Protein AF-A0A1V3WXH8-F1 (afdb_monomer)

pLDDT: mean 71.37, std 25.78, range [23.42, 96.19]

Radius of gyration: 24.69 Å; Cα contacts (8 Å, |Δi|>4): 190; chains: 1; bounding box: 74×34×73 Å

Solvent-accessible surface area (backbone atoms only — not comparable to full-atom values): 10484 Å² total; per-residue (Å²): 140,83,83,90,85,78,95,80,86,91,82,80,81,88,70,81,71,83,68,87,78,84,38,66,70,48,76,50,68,78,66,92,54,90,64,65,76,58,60,71,80,42,86,72,75,57,87,87,52,72,67,79,37,56,59,32,27,43,36,41,40,38,41,31,33,38,70,61,59,68,60,54,48,53,56,49,50,55,51,40,46,74,62,32,28,47,68,54,75,61,21,64,30,60,48,62,40,59,88,59,97,55,58,45,55,79,78,61,47,43,85,72,34,67,65,41,51,53,32,47,52,45,19,52,53,35,41,54,50,44,37,54,48,33,71,75,56,56,77,82,72,57,64,68,61,52,48,52,57,49,52,58,52,46,54,55,52,50,53,53,48,52,52,51,53,51,50,45,62,74,76,56,68,133

Mean predicted aligned error: 13.91 Å

Sequence (174 aa):
MAGNPGKGEALQHHRARNADLDGRAVVGDAAGDRKARRHHQDGDVRTDRPVPALRVGGGIVVTGNEDGSHDCVANTFANLLHFGATVPPNTDVYWVGDAGPGASYIEAGGELSPYVRRNAELTALNLLFAAKLLRANPYTINIAEHNAKMMARNKVKEAAMKLAIKHMRENMPD

Foldseek 3Di:
DDDDDDPDDPDDDPPPPPDDQPKDKDKDWPPPDPCVVVCVVPVCPVLPDDQPLLQTATAIEIWEADDCQVVVVVVVVVVSVVSNHDYFPLRYAYYYHHPDDGDTCVRVVVVPDPRRVVSVVVNVVRRVVSNVVCVVPPDPDRPVVVVVVVVVVVVVVVVVVVVVVVCCVVPPDD

Structure (mmCIF, N/CA/C/O backbone):
data_AF-A0A1V3WXH8-F1
#
_entry.id   AF-A0A1V3WXH8-F1
#
loop_
_atom_site.group_PDB
_atom_site.id
_atom_site.type_symbol
_atom_site.label_atom_id
_atom_site.label_alt_id
_atom_site.label_comp_id
_atom_site.label_asym_id
_atom_site.label_entity_id
_atom_site.label_seq_id
_atom_site.pdbx_PDB_ins_code
_atom_site.Cartn_x
_atom_site.Cartn_y
_atom_site.Cartn_z
_atom_site.occupancy
_atom_site.B_iso_or_equiv
_atom_site.auth_seq_id
_atom_site.auth_comp_id
_atom_site.auth_asym_id
_atom_site.auth_atom_id
_atom_site.pdbx_PDB_model_num
ATOM 1 N N . MET A 1 1 ? 52.209 -13.060 17.527 1.00 43.28 1 MET A N 1
ATOM 2 C CA . MET A 1 1 ? 50.850 -13.507 17.890 1.00 43.28 1 MET A CA 1
ATOM 3 C C . MET A 1 1 ? 50.216 -12.416 18.731 1.00 43.28 1 MET A C 1
ATOM 5 O O . MET A 1 1 ? 50.630 -12.240 19.866 1.00 43.28 1 MET A O 1
ATOM 9 N N . ALA A 1 2 ? 49.306 -11.634 18.157 1.00 36.94 2 ALA A N 1
ATOM 10 C CA . ALA A 1 2 ? 48.567 -10.604 18.879 1.00 36.94 2 ALA A CA 1
ATOM 11 C C . ALA A 1 2 ? 47.080 -10.930 18.735 1.00 36.94 2 ALA A C 1
ATOM 13 O O . ALA A 1 2 ? 46.561 -11.000 17.622 1.00 36.94 2 ALA A O 1
ATOM 14 N N . GLY A 1 3 ? 46.465 -11.263 19.868 1.00 32.53 3 GLY A N 1
ATOM 15 C CA . GLY A 1 3 ? 45.067 -11.645 19.979 1.00 32.53 3 GLY A CA 1
ATOM 16 C C . GLY A 1 3 ? 44.131 -10.457 19.787 1.00 32.53 3 GLY A C 1
ATOM 17 O O . GLY A 1 3 ? 44.481 -9.313 20.053 1.00 32.53 3 GLY A O 1
ATOM 18 N N . ASN A 1 4 ? 42.936 -10.785 19.316 1.00 39.56 4 ASN A N 1
ATOM 19 C CA . ASN A 1 4 ? 41.788 -9.912 19.139 1.00 39.56 4 ASN A CA 1
ATOM 20 C C . ASN A 1 4 ? 41.156 -9.528 20.492 1.00 39.56 4 ASN A C 1
ATOM 22 O O . ASN A 1 4 ? 40.770 -10.434 21.236 1.00 39.56 4 ASN A O 1
ATOM 26 N N . PRO A 1 5 ? 40.935 -8.232 20.766 1.00 36.44 5 PRO A N 1
ATOM 27 C CA . PRO A 1 5 ? 39.872 -7.790 21.650 1.00 36.44 5 PRO A CA 1
ATOM 28 C C . PRO A 1 5 ? 38.865 -6.917 20.881 1.00 36.44 5 PRO A C 1
ATOM 30 O O . PRO A 1 5 ? 39.246 -5.966 20.204 1.00 36.44 5 PRO A O 1
ATOM 33 N N . GLY A 1 6 ? 37.569 -7.200 21.037 1.00 30.12 6 GLY A N 1
ATOM 34 C CA . GLY A 1 6 ? 36.526 -6.225 20.690 1.00 30.12 6 GLY A CA 1
ATOM 35 C C . GLY A 1 6 ? 35.391 -6.711 19.797 1.00 30.12 6 GLY A C 1
ATOM 36 O O . GLY A 1 6 ? 34.966 -5.998 18.895 1.00 30.12 6 GLY A O 1
ATOM 37 N N . LYS A 1 7 ? 34.823 -7.894 20.066 1.00 40.31 7 LYS A N 1
ATOM 38 C CA . LYS A 1 7 ? 33.394 -8.101 19.786 1.00 40.31 7 LYS A CA 1
ATOM 39 C C . LYS A 1 7 ? 32.602 -7.270 20.797 1.00 40.31 7 LYS A C 1
ATOM 4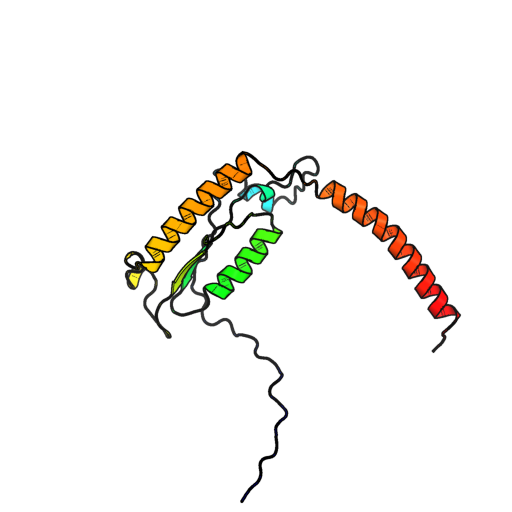1 O O . LYS A 1 7 ? 32.427 -7.712 21.928 1.00 40.31 7 LYS A O 1
ATOM 46 N N . GLY A 1 8 ? 32.146 -6.089 20.397 1.00 34.91 8 GLY A N 1
ATOM 47 C CA . GLY A 1 8 ? 31.256 -5.279 21.224 1.00 34.91 8 GLY A CA 1
ATOM 48 C C . GLY A 1 8 ? 31.213 -3.819 20.811 1.00 34.91 8 GLY A C 1
ATOM 49 O O . GLY A 1 8 ? 31.716 -3.010 21.564 1.00 34.91 8 GLY A O 1
ATOM 50 N N . GLU A 1 9 ? 30.662 -3.516 19.628 1.00 31.56 9 GLU A N 1
ATOM 51 C CA . GLU A 1 9 ? 30.079 -2.203 19.256 1.00 31.56 9 GLU A CA 1
ATOM 52 C C . GLU A 1 9 ? 29.583 -2.223 17.789 1.00 31.56 9 GLU A C 1
ATOM 54 O O . GLU A 1 9 ? 30.018 -1.464 16.933 1.00 31.56 9 GLU A O 1
ATOM 59 N N . ALA A 1 10 ? 28.667 -3.141 17.453 1.00 31.92 10 ALA A N 1
ATOM 60 C CA . ALA A 1 10 ? 28.029 -3.196 16.123 1.00 31.92 10 ALA A CA 1
ATOM 61 C C . ALA A 1 10 ? 26.500 -3.056 16.204 1.00 31.92 10 ALA A C 1
ATOM 63 O O . ALA A 1 10 ? 25.758 -3.639 15.419 1.00 31.92 10 ALA A O 1
ATOM 64 N N . LEU A 1 11 ? 26.019 -2.309 17.195 1.00 34.62 11 LEU A N 1
ATOM 65 C CA . LEU A 1 11 ? 24.600 -2.072 17.439 1.00 34.62 11 LEU A CA 1
ATOM 66 C C . LEU A 1 11 ? 24.435 -0.647 17.955 1.00 34.62 11 LEU A C 1
ATOM 68 O O . LEU A 1 11 ? 24.167 -0.452 19.132 1.00 34.62 11 LEU A O 1
ATOM 72 N N . GLN A 1 12 ? 24.637 0.346 17.087 1.00 28.33 12 GLN A N 1
ATOM 73 C CA . GLN A 1 12 ? 24.071 1.681 17.271 1.00 28.33 12 GLN A CA 1
ATOM 74 C C . GLN A 1 12 ? 24.144 2.498 15.968 1.00 28.33 12 GLN A C 1
ATOM 76 O O . GLN A 1 12 ? 25.207 2.802 15.444 1.00 28.33 12 GLN A O 1
ATOM 81 N N . HIS A 1 13 ? 22.955 2.856 15.475 1.00 28.66 13 HIS A N 1
ATOM 82 C CA . HIS A 1 13 ? 22.683 3.979 14.574 1.00 28.66 13 HIS A CA 1
ATOM 83 C C . HIS A 1 13 ? 23.172 3.917 13.113 1.00 28.66 13 HIS A C 1
ATOM 85 O O . HIS A 1 13 ? 23.772 4.865 12.616 1.00 28.66 13 HIS A O 1
ATOM 91 N N . HIS A 1 14 ? 22.717 2.920 12.345 1.00 24.19 14 HIS A N 1
ATOM 92 C CA . HIS A 1 14 ? 22.440 3.160 10.921 1.00 24.19 14 HIS A CA 1
ATOM 93 C C . HIS A 1 14 ? 21.112 3.926 10.792 1.00 24.19 14 HIS A C 1
ATOM 95 O O . HIS A 1 14 ? 20.058 3.358 10.521 1.00 24.19 14 HIS A O 1
ATOM 101 N N . ARG A 1 15 ? 21.145 5.248 11.016 1.00 25.59 15 ARG A N 1
ATOM 102 C CA . ARG A 1 15 ? 20.176 6.130 10.355 1.00 25.59 15 ARG A CA 1
ATOM 103 C C . ARG A 1 15 ? 20.534 6.081 8.876 1.00 25.59 15 ARG A C 1
ATOM 105 O O . ARG A 1 15 ? 21.585 6.598 8.498 1.00 25.59 15 ARG A O 1
ATOM 112 N N . ALA A 1 16 ? 19.705 5.415 8.076 1.00 27.19 16 ALA A N 1
ATOM 113 C CA . ALA A 1 16 ? 19.731 5.561 6.631 1.00 27.19 16 ALA A CA 1
ATOM 114 C C . ALA A 1 16 ? 19.667 7.065 6.333 1.00 27.19 16 ALA A C 1
ATOM 116 O O . ALA A 1 16 ? 18.673 7.735 6.612 1.00 27.19 16 ALA A O 1
ATOM 117 N N . ARG A 1 17 ? 20.795 7.628 5.902 1.00 23.62 17 ARG A N 1
ATOM 118 C CA . ARG A 1 17 ? 20.809 8.942 5.277 1.00 23.62 17 ARG A CA 1
ATOM 119 C C . ARG A 1 17 ? 20.172 8.701 3.921 1.00 23.62 17 ARG A C 1
ATOM 121 O O . ARG A 1 17 ? 20.773 7.993 3.123 1.00 23.62 17 ARG A O 1
ATOM 128 N N . ASN A 1 18 ? 18.952 9.204 3.740 1.00 27.94 18 ASN A N 1
ATOM 129 C CA . ASN A 1 18 ? 18.264 9.269 2.455 1.00 27.94 18 ASN A CA 1
ATOM 130 C C . ASN A 1 18 ? 19.247 9.843 1.426 1.00 27.94 18 ASN A C 1
ATOM 132 O O . ASN A 1 18 ? 19.523 11.042 1.455 1.00 27.94 18 ASN A O 1
ATOM 136 N N . ALA A 1 19 ? 19.846 8.974 0.616 1.00 23.42 19 ALA A N 1
ATOM 137 C CA . ALA A 1 19 ? 20.643 9.373 -0.528 1.00 23.42 19 ALA A CA 1
ATOM 138 C C . ALA A 1 19 ? 19.665 9.829 -1.620 1.00 23.42 19 ALA A C 1
ATOM 140 O O . ALA A 1 19 ? 18.621 9.208 -1.797 1.00 23.42 19 ALA A O 1
ATOM 141 N N . ASP A 1 20 ? 19.971 10.974 -2.227 1.00 29.86 20 ASP A N 1
ATOM 142 C CA . ASP A 1 20 ? 19.251 11.701 -3.281 1.00 29.86 20 ASP A CA 1
ATOM 143 C C . ASP A 1 20 ? 18.012 11.011 -3.887 1.00 29.86 20 ASP A C 1
ATOM 145 O O . ASP A 1 20 ? 18.048 10.347 -4.923 1.00 29.86 20 ASP A O 1
ATOM 149 N N . LEU A 1 21 ? 16.864 11.240 -3.240 1.00 34.16 21 LEU A N 1
ATOM 150 C CA . LEU A 1 21 ? 15.539 10.870 -3.734 1.00 34.16 21 LEU A CA 1
ATOM 151 C C . LEU A 1 21 ? 15.040 11.927 -4.735 1.00 34.16 21 LEU A C 1
ATOM 153 O O . LEU A 1 21 ? 14.073 12.637 -4.462 1.00 34.16 21 LEU A O 1
ATOM 157 N N . ASP A 1 22 ? 15.653 12.019 -5.914 1.00 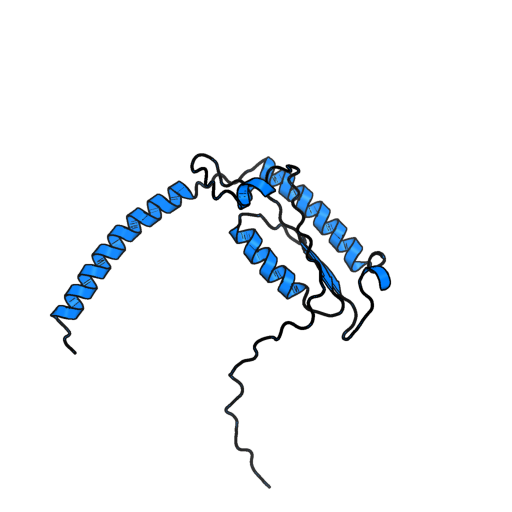29.03 22 ASP A N 1
ATOM 158 C CA . ASP A 1 22 ? 15.130 12.846 -7.022 1.00 29.03 22 ASP A CA 1
ATOM 159 C C . ASP A 1 22 ? 13.908 12.206 -7.720 1.00 29.03 22 ASP A C 1
ATOM 161 O O . ASP A 1 22 ? 13.387 12.690 -8.731 1.00 29.03 22 ASP A O 1
ATOM 165 N N . GLY A 1 23 ? 13.396 11.109 -7.157 1.00 31.75 23 GLY A N 1
ATOM 166 C CA . GLY A 1 23 ? 12.286 10.361 -7.712 1.00 31.75 23 GLY A CA 1
ATOM 167 C C . GLY A 1 23 ? 10.919 10.989 -7.472 1.00 31.75 23 GLY A C 1
ATOM 168 O O . GLY A 1 23 ? 10.435 11.100 -6.346 1.00 31.75 23 GLY A O 1
ATOM 169 N N . ARG A 1 24 ? 10.219 11.333 -8.559 1.00 32.50 24 ARG A N 1
ATOM 170 C CA . ARG A 1 24 ? 8.789 11.661 -8.502 1.00 32.50 24 ARG A CA 1
ATOM 171 C C . ARG A 1 24 ? 7.977 10.377 -8.348 1.00 32.50 24 ARG A C 1
ATOM 173 O O . ARG A 1 24 ? 7.781 9.650 -9.317 1.00 32.50 24 ARG A O 1
ATOM 180 N N . ALA A 1 25 ? 7.444 10.136 -7.153 1.00 35.84 25 ALA A N 1
ATOM 181 C CA . ALA A 1 25 ? 6.368 9.169 -6.965 1.00 35.84 25 ALA A CA 1
ATOM 182 C C . ALA A 1 25 ? 5.048 9.771 -7.478 1.00 35.84 25 ALA A C 1
ATOM 184 O O . ALA A 1 25 ? 4.570 10.783 -6.956 1.00 35.84 25 ALA A O 1
ATOM 185 N N . VAL A 1 26 ? 4.448 9.166 -8.504 1.00 42.91 26 VAL A N 1
ATOM 186 C CA . VAL A 1 26 ? 3.107 9.547 -8.973 1.00 42.91 26 VAL A CA 1
ATOM 187 C C . VAL A 1 26 ? 2.106 8.527 -8.447 1.00 42.91 26 VAL A C 1
ATOM 189 O O . VAL A 1 26 ? 2.166 7.346 -8.785 1.00 42.91 26 VAL A O 1
ATOM 192 N N . VAL A 1 27 ? 1.179 8.999 -7.611 1.00 46.25 27 VAL A N 1
ATOM 193 C CA . VAL A 1 27 ? 0.043 8.211 -7.120 1.00 46.25 27 VAL A CA 1
ATOM 194 C C . VAL A 1 27 ? -1.089 8.323 -8.137 1.00 46.25 27 VAL A C 1
ATOM 196 O O . VAL A 1 27 ? -1.606 9.417 -8.381 1.00 46.25 27 VAL A O 1
ATOM 199 N N . GLY A 1 28 ? -1.462 7.200 -8.746 1.00 41.88 28 GLY A N 1
ATOM 200 C CA . GLY A 1 28 ? -2.633 7.110 -9.614 1.00 41.88 28 GLY A CA 1
ATOM 201 C C . GLY A 1 28 ? -3.872 6.726 -8.809 1.00 41.88 28 GLY A C 1
ATOM 202 O O . GLY A 1 28 ? -3.883 5.672 -8.182 1.00 41.88 28 GLY A O 1
ATOM 203 N N . ASP A 1 29 ? -4.914 7.560 -8.843 1.00 37.22 29 ASP A N 1
ATOM 204 C CA . ASP A 1 29 ? -6.264 7.199 -8.392 1.00 37.22 29 ASP A CA 1
ATOM 205 C C . ASP A 1 29 ? -7.100 6.825 -9.626 1.00 37.22 29 ASP A C 1
ATOM 207 O O . ASP A 1 29 ? -7.275 7.633 -10.542 1.00 37.22 29 ASP A O 1
ATOM 211 N N . ALA A 1 30 ? -7.586 5.584 -9.679 1.00 35.97 30 ALA A N 1
ATOM 212 C CA . ALA A 1 30 ? -8.437 5.098 -10.766 1.00 35.97 30 ALA A CA 1
ATOM 213 C C . ALA A 1 30 ? -9.903 5.571 -10.649 1.00 35.97 30 ALA A C 1
ATOM 215 O O . ALA A 1 30 ? -10.704 5.335 -11.560 1.00 35.97 30 ALA A O 1
ATOM 216 N N . ALA A 1 31 ? -10.284 6.250 -9.565 1.00 33.69 31 ALA A N 1
ATOM 217 C CA . ALA A 1 31 ? -11.579 6.896 -9.436 1.00 33.69 31 ALA A CA 1
ATOM 218 C C . ALA A 1 31 ? -11.508 8.305 -10.040 1.00 33.69 31 ALA A C 1
ATOM 220 O O . ALA A 1 31 ? -11.101 9.274 -9.405 1.00 33.69 31 ALA A O 1
ATOM 221 N N . GLY A 1 32 ? -11.930 8.431 -11.298 1.00 29.33 32 GLY A N 1
ATOM 222 C CA . GLY A 1 32 ? -12.145 9.728 -11.928 1.00 29.33 32 GLY A CA 1
ATOM 223 C C . GLY A 1 32 ? -13.218 10.539 -11.198 1.00 29.33 32 GLY A C 1
ATOM 224 O O . GLY A 1 32 ? -14.379 10.512 -11.588 1.00 29.33 32 GLY A O 1
ATOM 225 N N . ASP A 1 33 ? -12.841 11.290 -10.166 1.00 30.38 33 ASP A N 1
ATOM 226 C CA . ASP A 1 33 ? -13.607 12.431 -9.677 1.00 30.38 33 ASP A CA 1
ATOM 227 C C . ASP A 1 33 ? -12.660 13.487 -9.084 1.00 30.38 33 ASP A C 1
ATOM 229 O O . ASP A 1 33 ? -12.038 13.307 -8.035 1.00 30.38 33 ASP A O 1
ATOM 233 N N . ARG A 1 34 ? -12.574 14.648 -9.749 1.00 31.05 34 ARG A N 1
ATOM 234 C CA . ARG A 1 34 ? -11.792 15.821 -9.304 1.00 31.05 34 ARG A CA 1
ATOM 235 C C . ARG A 1 34 ? -12.223 16.342 -7.920 1.00 31.05 34 ARG A C 1
ATOM 237 O O . ARG A 1 34 ? -11.561 17.225 -7.377 1.00 31.05 34 ARG A O 1
ATOM 244 N N . LYS A 1 35 ? -13.296 15.802 -7.328 1.00 28.97 35 LYS A N 1
ATOM 245 C CA . LYS A 1 35 ? -13.757 16.101 -5.965 1.00 28.97 35 LYS A CA 1
ATOM 246 C C . LYS A 1 35 ? -12.903 15.514 -4.838 1.00 28.97 35 LYS A C 1
ATOM 248 O O . LYS A 1 35 ? -12.911 16.099 -3.757 1.00 28.97 35 LYS A O 1
ATOM 253 N N . ALA A 1 36 ? -12.132 14.443 -5.053 1.00 34.31 36 ALA A N 1
ATOM 254 C CA . ALA A 1 36 ? -11.360 13.812 -3.970 1.00 34.31 36 ALA A CA 1
ATOM 255 C C . ALA A 1 36 ? -10.307 14.754 -3.344 1.00 34.31 36 ALA A C 1
ATOM 257 O O . ALA A 1 36 ? -10.092 14.728 -2.135 1.00 34.31 36 ALA A O 1
ATOM 258 N N . ARG A 1 37 ? -9.729 15.678 -4.133 1.00 30.75 37 ARG A N 1
ATOM 259 C CA . ARG A 1 37 ? -8.752 16.672 -3.645 1.00 30.75 37 ARG A CA 1
ATOM 260 C C . ARG A 1 37 ? -9.323 17.719 -2.680 1.00 30.75 37 ARG A C 1
ATOM 262 O O . ARG A 1 37 ? -8.543 18.322 -1.952 1.00 30.75 37 ARG A O 1
ATOM 269 N N . ARG A 1 38 ? -10.642 17.952 -2.650 1.00 27.95 38 ARG A N 1
ATOM 270 C CA . ARG A 1 38 ? -11.257 18.935 -1.732 1.00 27.95 38 ARG A CA 1
ATOM 271 C C . ARG A 1 38 ? -11.588 18.364 -0.353 1.00 27.95 38 ARG A C 1
ATOM 273 O O . ARG A 1 38 ? -11.619 19.119 0.603 1.00 27.95 38 ARG A O 1
ATOM 280 N N . HIS A 1 39 ? -11.749 17.050 -0.220 1.00 33.28 39 HIS A N 1
ATOM 281 C CA . HIS A 1 39 ? -12.102 16.424 1.061 1.00 33.28 39 HIS A CA 1
ATOM 282 C C . HIS A 1 39 ? -10.914 16.209 2.012 1.00 33.28 39 HIS A C 1
ATOM 284 O O . HIS A 1 39 ? -11.105 15.698 3.107 1.00 33.28 39 HIS A O 1
ATOM 290 N N . HIS A 1 40 ? -9.689 16.547 1.596 1.00 38.53 40 HIS A N 1
ATOM 291 C CA . HIS A 1 40 ? -8.497 16.376 2.431 1.00 38.53 40 HIS A CA 1
ATOM 292 C C . HIS A 1 40 ? -8.144 17.632 3.243 1.00 38.53 40 HIS A C 1
ATOM 294 O O . HIS A 1 40 ? -7.606 17.513 4.338 1.00 38.53 40 HIS A O 1
ATOM 300 N N . GLN A 1 41 ? -8.440 18.831 2.720 1.00 28.33 41 GLN A N 1
ATOM 301 C CA . GLN A 1 41 ? -8.207 20.092 3.444 1.00 28.33 41 GLN A CA 1
ATOM 302 C C . GLN A 1 41 ? -9.343 20.429 4.409 1.00 28.33 41 GLN A C 1
ATOM 304 O O . GLN A 1 41 ? -9.105 21.001 5.469 1.00 28.33 41 GLN A O 1
ATOM 309 N N . ASP A 1 42 ? -10.557 20.007 4.074 1.00 27.83 42 ASP A N 1
ATOM 310 C CA . ASP A 1 42 ? -11.686 20.076 4.979 1.00 27.83 42 ASP A CA 1
ATOM 311 C C . ASP A 1 42 ? -11.698 18.756 5.744 1.00 27.83 42 ASP A C 1
ATOM 313 O O . ASP A 1 42 ? -11.968 17.717 5.149 1.00 27.83 42 ASP A O 1
ATOM 317 N N . GLY A 1 43 ? -11.394 18.767 7.044 1.00 31.41 43 GLY A N 1
ATOM 318 C CA . GLY A 1 43 ? -11.540 17.621 7.954 1.00 31.41 43 GLY A CA 1
ATOM 319 C C . GLY A 1 43 ? -12.996 17.160 8.127 1.00 31.41 43 GLY A C 1
ATOM 320 O O . GLY A 1 43 ? -13.425 16.843 9.235 1.00 31.41 43 GLY A O 1
ATOM 321 N N . ASP A 1 44 ? -13.767 17.153 7.042 1.00 31.92 44 ASP A N 1
ATOM 322 C CA . ASP A 1 44 ? -15.152 16.743 6.927 1.00 31.92 44 ASP A CA 1
ATOM 323 C C . ASP A 1 44 ? -15.208 15.214 6.982 1.00 31.92 44 ASP A C 1
ATOM 325 O O . ASP A 1 44 ? -15.439 14.505 5.999 1.00 31.92 44 ASP A O 1
ATOM 329 N N . VAL A 1 45 ? -14.970 14.692 8.186 1.00 39.44 45 VAL A N 1
ATOM 330 C CA . VAL A 1 45 ? -15.409 13.366 8.606 1.00 39.44 45 VAL A CA 1
ATOM 331 C C . VAL A 1 45 ? -16.932 13.423 8.663 1.00 39.44 45 VAL A C 1
ATOM 333 O O . VAL A 1 45 ? -17.530 13.495 9.735 1.00 39.44 45 VAL A O 1
ATOM 336 N N . ARG A 1 46 ? -17.589 13.435 7.501 1.00 33.66 46 ARG A N 1
ATOM 337 C CA . ARG A 1 46 ? -19.031 13.215 7.437 1.00 33.66 46 ARG A CA 1
ATOM 338 C C . ARG A 1 46 ? -19.299 11.803 7.931 1.00 33.66 46 ARG A C 1
ATOM 340 O O . ARG A 1 46 ? -19.073 10.823 7.229 1.00 33.66 46 ARG A O 1
ATOM 347 N N . THR A 1 47 ? -19.734 11.711 9.181 1.00 37.47 47 THR A N 1
ATOM 348 C CA . THR A 1 47 ? -20.015 10.471 9.914 1.00 37.47 47 THR A CA 1
ATOM 349 C C . THR A 1 47 ? -21.226 9.705 9.372 1.00 37.47 47 THR A C 1
ATOM 351 O O . THR A 1 47 ? -21.515 8.609 9.849 1.00 37.47 47 THR A O 1
ATOM 354 N N . ASP A 1 48 ? -21.925 10.259 8.377 1.00 36.97 48 ASP A N 1
ATOM 355 C CA . ASP A 1 48 ? -23.117 9.699 7.738 1.00 36.97 48 ASP A CA 1
ATOM 356 C C . ASP A 1 48 ? -22.821 8.917 6.444 1.00 36.97 48 ASP A C 1
ATOM 358 O O . ASP A 1 48 ? -23.711 8.252 5.910 1.00 36.97 48 ASP A O 1
ATOM 362 N N . ARG A 1 49 ? -21.583 8.959 5.931 1.00 36.50 49 ARG A N 1
ATOM 363 C CA . ARG A 1 49 ? -21.164 8.212 4.737 1.00 36.50 49 ARG A CA 1
ATOM 364 C C . ARG A 1 49 ? -19.922 7.368 5.025 1.00 36.50 49 ARG A C 1
ATOM 366 O O . ARG A 1 49 ? -19.057 7.796 5.786 1.00 36.50 49 ARG A O 1
ATOM 373 N N . PRO A 1 50 ? -19.791 6.176 4.404 1.00 41.00 50 PRO A N 1
ATOM 374 C CA . PRO A 1 50 ? -18.536 5.438 4.440 1.00 41.00 50 PRO A CA 1
ATOM 375 C C . PRO A 1 50 ? -17.424 6.359 3.938 1.00 41.00 50 PRO A C 1
ATOM 377 O O . PRO A 1 50 ? -17.609 7.035 2.922 1.00 41.00 50 PRO A O 1
ATOM 380 N N . VAL A 1 51 ? -16.305 6.395 4.663 1.00 45.66 51 VAL A N 1
ATOM 381 C CA . VAL A 1 51 ? -15.146 7.235 4.340 1.00 45.66 51 VAL A CA 1
ATOM 382 C C . VAL A 1 51 ? -14.840 7.085 2.840 1.00 45.66 51 VAL A C 1
ATOM 384 O O . VAL A 1 51 ? -14.692 5.946 2.384 1.00 45.66 51 VAL A O 1
ATOM 387 N N . PRO A 1 52 ? -14.769 8.181 2.051 1.00 43.75 52 PRO A N 1
ATOM 388 C CA . PRO A 1 52 ? -14.619 8.113 0.591 1.00 43.75 52 PRO A CA 1
ATOM 389 C C . PRO A 1 52 ? -13.444 7.245 0.132 1.00 43.75 52 PRO A C 1
ATOM 391 O O . PRO A 1 52 ? -13.462 6.688 -0.963 1.00 43.75 52 PRO A O 1
ATOM 394 N N . ALA A 1 53 ? -12.443 7.113 0.995 1.00 47.34 53 ALA A N 1
ATOM 395 C CA . ALA A 1 53 ? -11.199 6.437 0.719 1.00 47.34 53 ALA A CA 1
ATOM 396 C C . ALA A 1 53 ? -11.281 4.901 0.667 1.00 47.34 53 ALA A C 1
ATOM 398 O O . ALA A 1 53 ? -10.425 4.309 0.024 1.00 47.34 53 ALA A O 1
ATOM 399 N N . LEU A 1 54 ? -12.341 4.254 1.179 1.00 49.50 54 LEU A N 1
ATOM 400 C CA . LEU A 1 54 ? -12.548 2.797 1.030 1.00 49.50 54 LEU A CA 1
ATOM 401 C C . LEU A 1 54 ? -12.939 2.359 -0.401 1.00 49.50 54 LEU A C 1
ATOM 403 O O . LEU A 1 54 ? -13.467 1.269 -0.610 1.00 49.50 54 LEU A O 1
ATOM 407 N N . ARG A 1 55 ? -12.751 3.217 -1.407 1.00 53.25 55 ARG A N 1
ATOM 408 C CA . ARG A 1 55 ? -13.161 2.968 -2.801 1.00 53.25 55 ARG A CA 1
ATOM 409 C C . ARG A 1 55 ? -12.023 3.074 -3.811 1.00 53.25 55 ARG A C 1
ATOM 411 O O . ARG A 1 55 ? -12.264 2.860 -4.996 1.00 53.25 55 ARG A O 1
ATOM 418 N N . VAL A 1 56 ? -10.817 3.421 -3.371 1.00 60.25 56 VAL A N 1
ATOM 419 C CA . VAL A 1 56 ? -9.705 3.744 -4.270 1.00 60.25 56 VAL A CA 1
ATOM 420 C C . VAL A 1 56 ? -8.792 2.532 -4.441 1.00 60.25 56 VAL A C 1
ATOM 422 O O . VAL A 1 56 ? -8.318 1.963 -3.460 1.00 60.25 56 VAL A O 1
ATOM 425 N N . GLY A 1 57 ? -8.538 2.150 -5.695 1.00 62.91 57 GLY A N 1
ATOM 426 C CA . GLY A 1 57 ? -7.444 1.245 -6.040 1.00 62.91 57 GLY A CA 1
ATOM 427 C C . GLY A 1 57 ? -6.122 2.010 -6.004 1.00 62.91 57 GLY A C 1
ATOM 428 O O . GLY A 1 57 ? -5.978 2.989 -6.732 1.00 62.91 57 GLY A O 1
ATOM 429 N N . GLY A 1 58 ? -5.187 1.592 -5.151 1.00 79.19 58 GLY A N 1
ATOM 430 C CA . GLY A 1 58 ? -3.880 2.230 -4.993 1.00 79.19 58 GLY A CA 1
ATOM 431 C C . GLY A 1 58 ? -2.818 1.614 -5.903 1.00 79.19 58 GLY A C 1
ATOM 432 O O . GLY A 1 58 ? -2.621 0.397 -5.901 1.00 79.19 58 GLY A O 1
ATOM 433 N N . GLY A 1 59 ? -2.117 2.459 -6.657 1.00 85.75 59 GLY A N 1
ATOM 434 C CA . GLY A 1 59 ? -0.931 2.087 -7.425 1.00 85.75 59 GLY A CA 1
ATOM 435 C C . GLY A 1 59 ? 0.118 3.191 -7.391 1.00 85.75 59 GLY A C 1
ATOM 436 O O . GLY A 1 59 ? -0.202 4.359 -7.146 1.00 85.75 59 GLY A O 1
ATOM 437 N N . ILE A 1 60 ? 1.373 2.812 -7.612 1.00 88.69 60 ILE A N 1
ATOM 438 C CA . ILE A 1 60 ? 2.518 3.715 -7.538 1.00 88.69 60 ILE A CA 1
ATOM 439 C C . ILE A 1 60 ? 3.433 3.531 -8.743 1.00 88.69 60 ILE A C 1
ATOM 441 O O . ILE A 1 60 ? 3.752 2.415 -9.150 1.00 88.69 60 ILE A O 1
ATOM 445 N N . VAL A 1 61 ? 3.867 4.663 -9.288 1.00 89.31 61 VAL A N 1
ATOM 446 C CA . VAL A 1 61 ? 4.952 4.732 -10.263 1.00 89.31 61 VAL A CA 1
ATOM 447 C C . VAL A 1 61 ? 6.125 5.433 -9.598 1.00 89.31 61 VAL A C 1
ATOM 449 O O . VAL A 1 61 ? 5.957 6.545 -9.092 1.00 89.31 61 VAL A O 1
ATOM 452 N N . VAL A 1 62 ? 7.295 4.798 -9.606 1.00 88.62 62 VAL A N 1
ATOM 453 C CA . VAL A 1 62 ? 8.535 5.363 -9.060 1.00 88.62 62 VAL A CA 1
ATOM 454 C C . VAL A 1 62 ? 9.604 5.417 -10.143 1.00 88.62 62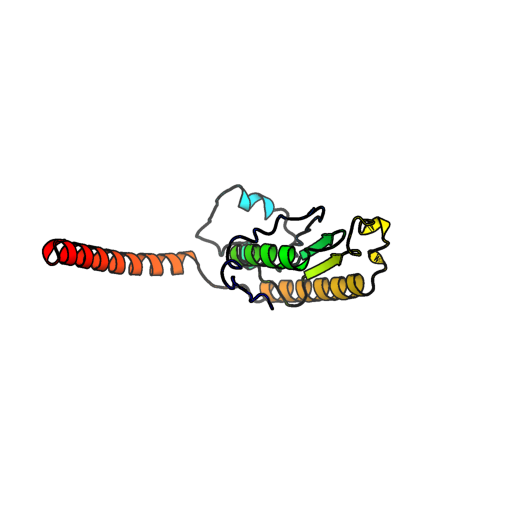 VAL A C 1
ATOM 456 O O . VAL A 1 62 ? 9.857 4.443 -10.839 1.00 88.62 62 VAL A O 1
ATOM 459 N N . THR A 1 63 ? 10.281 6.546 -10.278 1.00 87.56 63 THR A N 1
ATOM 460 C CA . THR A 1 63 ? 11.489 6.653 -11.105 1.00 87.56 63 THR A CA 1
ATOM 461 C C . THR A 1 63 ? 12.607 7.178 -10.230 1.00 87.56 63 THR A C 1
ATOM 463 O O . THR A 1 63 ? 12.356 8.120 -9.491 1.00 87.56 63 THR A O 1
ATOM 466 N N . GLY A 1 64 ? 13.811 6.634 -10.318 1.00 82.69 64 GLY A N 1
ATOM 467 C CA . GLY A 1 64 ? 14.989 7.157 -9.622 1.00 82.69 64 GLY A CA 1
ATOM 468 C C . GLY A 1 64 ? 16.259 6.805 -10.383 1.00 82.69 64 GLY A C 1
ATOM 469 O O . GLY A 1 64 ? 16.218 5.950 -11.262 1.00 82.69 64 GLY A O 1
ATOM 470 N N . ASN A 1 65 ? 17.374 7.462 -10.080 1.00 84.44 65 ASN A N 1
ATOM 471 C CA . ASN A 1 65 ? 18.596 7.263 -10.862 1.00 84.44 65 ASN A CA 1
ATOM 472 C C . ASN A 1 65 ? 19.405 6.034 -10.421 1.00 84.44 65 ASN A C 1
ATOM 474 O O . ASN A 1 65 ? 20.187 5.553 -11.225 1.00 84.44 65 ASN A O 1
ATOM 478 N N . GLU A 1 66 ? 19.183 5.488 -9.218 1.00 82.12 66 GLU A N 1
ATOM 479 C CA . GLU A 1 66 ? 20.046 4.432 -8.657 1.00 82.12 66 GLU A CA 1
ATOM 480 C C . GLU A 1 66 ? 19.298 3.446 -7.734 1.00 82.12 66 GLU A C 1
ATOM 482 O O . GLU A 1 66 ? 19.145 2.275 -8.078 1.00 82.12 66 GLU A O 1
ATOM 487 N N . ASP A 1 67 ? 18.805 3.884 -6.569 1.00 83.69 67 ASP A N 1
ATOM 488 C CA . ASP A 1 67 ? 18.183 2.990 -5.577 1.00 83.69 67 ASP A CA 1
ATOM 489 C C . ASP A 1 67 ? 16.916 3.584 -4.927 1.00 83.69 67 ASP A C 1
ATOM 491 O O . ASP A 1 67 ? 16.423 4.644 -5.317 1.00 83.69 67 ASP A O 1
ATOM 495 N N . GLY A 1 68 ? 16.317 2.841 -3.986 1.00 86.88 68 GLY A N 1
ATOM 496 C CA . GLY A 1 68 ? 15.285 3.374 -3.089 1.00 86.88 68 GLY A CA 1
ATOM 497 C C . GLY A 1 68 ? 13.839 3.125 -3.521 1.00 86.88 68 GLY A C 1
ATOM 498 O O . GLY A 1 68 ? 12.913 3.424 -2.763 1.00 86.88 68 GLY A O 1
ATOM 499 N N . SER A 1 69 ? 13.610 2.518 -4.693 1.00 87.06 69 SER A N 1
ATOM 500 C CA . SER A 1 69 ? 12.255 2.291 -5.216 1.00 87.06 69 SER A CA 1
ATOM 501 C C . SER A 1 69 ? 11.375 1.488 -4.254 1.00 87.06 69 SER A C 1
ATOM 503 O O . SER A 1 69 ? 10.265 1.914 -3.946 1.00 87.06 69 SER A O 1
ATOM 505 N N . HIS A 1 70 ? 11.871 0.375 -3.712 1.00 87.88 70 HIS A N 1
ATOM 506 C CA . HIS A 1 70 ? 11.102 -0.458 -2.785 1.00 87.88 70 HIS A CA 1
ATOM 507 C C . HIS A 1 70 ? 10.803 0.230 -1.450 1.00 87.88 70 HIS A C 1
ATOM 509 O O . HIS A 1 70 ? 9.723 0.017 -0.904 1.00 87.88 70 HIS A O 1
ATOM 515 N N . ASP A 1 71 ? 11.708 1.065 -0.934 1.00 88.31 71 ASP A N 1
ATOM 516 C CA . ASP A 1 71 ? 11.463 1.809 0.307 1.00 88.31 71 ASP A CA 1
ATOM 517 C C . ASP A 1 71 ? 10.382 2.880 0.095 1.00 88.31 71 ASP A C 1
ATOM 519 O O . ASP A 1 71 ? 9.409 2.971 0.850 1.00 88.31 71 ASP A O 1
ATOM 523 N N . CYS A 1 72 ? 10.466 3.602 -1.028 1.00 86.12 72 CYS A N 1
ATOM 524 C CA . CYS A 1 72 ? 9.427 4.531 -1.464 1.00 86.12 72 CYS A CA 1
ATOM 525 C C . CYS A 1 72 ? 8.069 3.836 -1.637 1.00 86.12 72 CYS A C 1
ATOM 527 O O . CYS A 1 72 ? 7.051 4.353 -1.165 1.00 86.12 72 CYS A O 1
ATOM 529 N N . VAL A 1 73 ? 8.039 2.659 -2.271 1.00 87.38 73 VAL A N 1
ATOM 530 C CA . VAL A 1 73 ? 6.821 1.852 -2.442 1.00 87.38 73 VAL A CA 1
ATOM 531 C C . VAL A 1 73 ? 6.266 1.425 -1.085 1.00 87.38 73 VAL A C 1
ATOM 533 O O . VAL A 1 73 ? 5.090 1.666 -0.815 1.00 87.38 73 VAL A O 1
ATOM 536 N N . ALA A 1 74 ? 7.097 0.853 -0.212 1.00 87.69 74 ALA A N 1
ATOM 537 C CA . ALA A 1 74 ? 6.682 0.344 1.090 1.00 87.69 74 ALA A CA 1
ATOM 538 C C . ALA A 1 74 ? 6.055 1.444 1.956 1.00 87.69 74 ALA A C 1
ATOM 540 O O . ALA A 1 74 ? 4.939 1.280 2.457 1.00 87.69 74 ALA A O 1
ATOM 541 N N . ASN A 1 75 ? 6.723 2.592 2.075 1.00 87.31 75 ASN A N 1
ATOM 542 C CA . ASN A 1 75 ? 6.218 3.720 2.850 1.00 87.31 75 ASN A CA 1
ATOM 543 C C . ASN A 1 75 ? 4.937 4.314 2.238 1.00 87.31 75 ASN A C 1
ATOM 545 O O . ASN A 1 75 ? 3.962 4.586 2.942 1.00 87.31 75 ASN A O 1
ATOM 549 N N . THR A 1 76 ? 4.895 4.486 0.916 1.00 84.50 76 THR A N 1
ATOM 550 C CA . THR A 1 76 ? 3.722 5.064 0.244 1.00 84.50 76 THR A CA 1
ATOM 551 C C . THR A 1 76 ? 2.507 4.150 0.354 1.00 84.50 76 THR A C 1
ATOM 553 O O . THR A 1 76 ? 1.425 4.612 0.713 1.00 84.50 76 THR A O 1
ATOM 556 N N . PHE A 1 77 ? 2.667 2.849 0.103 1.00 88.19 77 PHE A N 1
ATOM 557 C CA . PHE A 1 77 ? 1.582 1.879 0.241 1.00 88.19 77 PHE A CA 1
ATOM 558 C C . PHE A 1 77 ? 1.103 1.756 1.680 1.00 88.19 77 PHE A C 1
ATOM 560 O O . PHE A 1 77 ? -0.108 1.740 1.897 1.00 88.19 77 PHE A O 1
ATOM 567 N N . ALA A 1 78 ? 2.007 1.759 2.665 1.00 87.75 78 ALA A N 1
ATOM 568 C CA . ALA A 1 78 ? 1.612 1.793 4.068 1.00 87.75 78 ALA A CA 1
ATOM 569 C C . ALA A 1 78 ? 0.679 2.980 4.345 1.00 87.75 78 ALA A C 1
ATOM 571 O O . ALA A 1 78 ? -0.395 2.795 4.914 1.00 87.75 78 ALA A O 1
ATOM 572 N N . ASN A 1 79 ? 1.019 4.178 3.868 1.00 84.69 79 ASN A N 1
ATOM 573 C CA . ASN A 1 79 ? 0.175 5.359 4.046 1.00 84.69 79 ASN A CA 1
ATOM 574 C C . ASN A 1 79 ? -1.162 5.250 3.295 1.00 84.69 79 ASN A C 1
ATOM 576 O O . ASN A 1 79 ? -2.211 5.541 3.869 1.00 84.69 79 ASN A O 1
ATOM 580 N N . LEU A 1 80 ? -1.161 4.779 2.044 1.00 83.19 80 LEU A N 1
ATOM 581 C CA . LEU A 1 80 ? -2.387 4.593 1.258 1.00 83.19 80 LEU A CA 1
ATOM 582 C C . LEU A 1 80 ? -3.367 3.618 1.925 1.00 83.19 80 LEU A C 1
ATOM 584 O O . LEU A 1 80 ? -4.567 3.895 1.963 1.00 83.19 80 LEU A O 1
ATOM 588 N N . LEU A 1 81 ? -2.865 2.524 2.503 1.00 85.69 81 LEU A N 1
ATOM 589 C CA . LEU A 1 81 ? -3.682 1.566 3.251 1.00 85.69 81 LEU A CA 1
ATOM 590 C C . LEU A 1 81 ? -4.344 2.219 4.472 1.00 85.69 81 LEU A C 1
ATOM 592 O O . LEU A 1 81 ? -5.527 1.995 4.716 1.00 85.69 81 LEU A O 1
ATOM 596 N N . HIS A 1 82 ? -3.621 3.072 5.206 1.00 83.38 82 HIS A N 1
ATOM 597 C CA . HIS A 1 82 ? -4.179 3.801 6.354 1.00 83.38 82 HIS A CA 1
ATOM 598 C C . HIS A 1 82 ? -5.199 4.860 5.942 1.00 83.38 82 HIS A C 1
ATOM 600 O O . HIS A 1 82 ? -6.145 5.122 6.685 1.00 83.38 82 HIS A O 1
ATOM 606 N N . PHE A 1 83 ? -5.043 5.442 4.753 1.00 78.75 83 PHE A N 1
ATOM 607 C CA . PHE A 1 83 ? -6.062 6.322 4.201 1.00 78.75 83 PHE A CA 1
ATOM 608 C C . PHE A 1 83 ? -7.295 5.560 3.730 1.00 78.75 83 PHE A C 1
ATOM 610 O O . PHE A 1 83 ? -8.356 6.165 3.693 1.00 78.75 83 PHE A O 1
ATOM 617 N N . GLY A 1 84 ? -7.203 4.255 3.469 1.00 78.19 84 GLY A N 1
ATOM 618 C CA . GLY A 1 84 ? -8.336 3.391 3.131 1.00 78.19 84 GLY A CA 1
ATOM 619 C C . GLY A 1 84 ? -8.287 2.808 1.721 1.00 78.19 84 GLY A C 1
ATOM 620 O O . GLY A 1 84 ? -9.231 2.124 1.332 1.00 78.19 84 GLY A O 1
ATOM 621 N N . ALA A 1 85 ? -7.213 3.045 0.962 1.00 84.56 85 ALA A N 1
ATOM 622 C CA . ALA A 1 85 ? -7.054 2.463 -0.363 1.00 84.56 85 ALA A CA 1
ATOM 623 C C . ALA A 1 85 ? -6.904 0.935 -0.291 1.00 84.56 85 ALA A C 1
ATOM 625 O O . ALA A 1 85 ? -6.314 0.389 0.642 1.00 84.56 85 ALA A O 1
ATOM 626 N N . THR A 1 86 ? -7.366 0.246 -1.329 1.00 86.38 86 THR A N 1
ATOM 627 C CA . THR A 1 86 ? -7.052 -1.165 -1.567 1.00 86.38 86 THR A CA 1
ATOM 628 C C . THR A 1 86 ? -5.921 -1.244 -2.579 1.00 86.38 86 THR A C 1
ATOM 630 O O . THR A 1 86 ? -6.047 -0.730 -3.689 1.00 86.38 86 THR A O 1
ATOM 633 N N . VAL A 1 87 ? -4.831 -1.919 -2.227 1.00 90.06 87 VAL A N 1
ATOM 634 C CA . VAL A 1 87 ? -3.689 -2.138 -3.124 1.00 90.06 87 VAL A CA 1
ATOM 635 C C . VAL A 1 87 ? -3.775 -3.569 -3.678 1.00 90.06 87 VAL A C 1
ATOM 637 O O . VAL A 1 87 ? -3.614 -4.516 -2.905 1.00 90.06 87 VAL A O 1
ATOM 640 N N . PRO A 1 88 ? -4.098 -3.768 -4.972 1.00 90.81 88 PRO A N 1
ATOM 641 C CA . PRO A 1 88 ? -4.088 -5.093 -5.586 1.00 90.81 88 PRO A CA 1
ATOM 642 C C . PRO A 1 88 ? -2.643 -5.537 -5.900 1.00 90.81 88 PRO A C 1
ATOM 644 O O . PRO A 1 88 ? -1.719 -4.732 -5.802 1.00 90.81 88 PRO A O 1
ATOM 647 N N . PRO A 1 89 ? -2.400 -6.816 -6.243 1.00 92.38 89 PRO A N 1
ATOM 648 C CA . PRO A 1 89 ? -1.044 -7.296 -6.510 1.00 92.38 89 PRO A CA 1
ATOM 649 C C . PRO A 1 89 ? -0.400 -6.561 -7.693 1.00 92.38 89 PRO A C 1
ATOM 651 O O . PRO A 1 89 ? -1.091 -6.182 -8.637 1.00 92.38 89 PRO A O 1
ATOM 654 N N . ASN A 1 90 ? 0.929 -6.419 -7.666 1.00 93.69 90 ASN A N 1
ATOM 655 C CA . ASN A 1 90 ? 1.732 -5.872 -8.767 1.00 93.69 90 ASN A CA 1
ATOM 656 C C . ASN A 1 90 ? 1.221 -4.518 -9.294 1.00 93.69 90 ASN A C 1
ATOM 658 O O . ASN A 1 90 ? 1.091 -4.341 -10.506 1.00 93.69 90 ASN A O 1
ATOM 662 N N . THR A 1 91 ? 0.881 -3.594 -8.390 1.00 93.69 91 THR A N 1
ATOM 663 C CA . THR A 1 91 ? 0.528 -2.204 -8.733 1.00 93.69 91 THR A CA 1
ATOM 664 C C . THR A 1 91 ? 1.604 -1.190 -8.384 1.00 93.69 91 THR A C 1
ATOM 666 O O . THR A 1 91 ? 1.361 0.019 -8.394 1.00 93.69 91 THR A O 1
ATOM 669 N N . ASP A 1 92 ? 2.793 -1.680 -8.074 1.00 92.75 92 ASP A N 1
ATOM 670 C CA . ASP A 1 92 ? 4.028 -0.932 -8.068 1.00 92.75 92 ASP A CA 1
ATOM 671 C C . ASP A 1 92 ? 4.775 -1.168 -9.383 1.00 92.75 92 ASP A C 1
ATOM 673 O O . ASP A 1 92 ? 5.039 -2.296 -9.801 1.00 92.75 92 ASP A O 1
ATOM 677 N N . VAL A 1 93 ? 5.114 -0.075 -10.056 1.00 93.44 93 VAL A N 1
ATOM 678 C CA . VAL A 1 93 ? 6.044 -0.086 -11.181 1.00 93.44 93 VAL A CA 1
ATOM 679 C C . VAL A 1 93 ? 7.141 0.915 -10.895 1.00 93.44 93 VAL A C 1
ATOM 681 O O . VAL A 1 93 ? 6.884 2.039 -10.459 1.00 93.44 93 VAL A O 1
ATOM 684 N N . TYR A 1 94 ? 8.377 0.507 -11.150 1.00 92.19 94 TYR A N 1
ATOM 685 C CA . TYR A 1 94 ? 9.504 1.396 -10.988 1.00 92.19 94 TYR A CA 1
ATOM 686 C C . TYR A 1 94 ? 10.523 1.283 -12.109 1.00 92.19 94 TYR A C 1
ATOM 688 O O . TYR A 1 94 ? 10.603 0.282 -12.823 1.00 92.19 94 TYR A O 1
ATOM 696 N N . TRP A 1 95 ? 11.322 2.334 -12.226 1.00 93.25 95 TRP A N 1
ATOM 697 C CA . TRP A 1 95 ? 12.565 2.340 -12.971 1.00 93.25 95 TRP A CA 1
ATOM 698 C C . TRP A 1 95 ? 13.676 2.888 -12.083 1.00 93.25 95 TRP A C 1
ATOM 700 O O . TRP A 1 95 ? 13.481 3.898 -11.403 1.00 93.25 95 TRP A O 1
ATOM 710 N N . VAL A 1 96 ? 14.817 2.208 -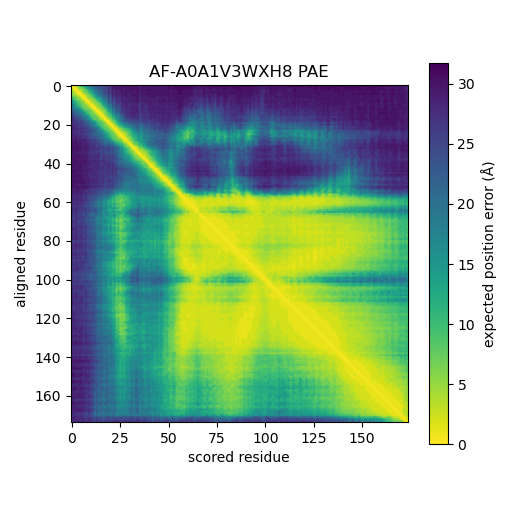12.106 1.00 89.19 96 VAL A N 1
ATOM 711 C CA . VAL A 1 96 ? 16.061 2.647 -11.475 1.00 89.19 96 VAL A CA 1
ATOM 712 C C . VAL A 1 96 ? 17.206 2.475 -12.466 1.00 89.19 96 VAL A C 1
ATOM 714 O O . VAL A 1 96 ? 17.183 1.528 -13.261 1.00 89.19 96 VAL A O 1
ATOM 717 N N . GLY A 1 97 ? 18.152 3.410 -12.448 1.00 85.75 97 GLY A N 1
ATOM 718 C CA . GLY A 1 97 ? 19.394 3.319 -13.209 1.00 85.75 97 GLY A CA 1
ATOM 719 C C . GLY A 1 97 ? 20.460 2.494 -12.486 1.00 85.75 97 GLY A C 1
ATOM 720 O O . GLY A 1 97 ? 20.188 1.832 -11.483 1.00 85.75 97 GLY A O 1
ATOM 721 N N . ASP A 1 98 ? 21.674 2.515 -13.032 1.00 86.25 98 ASP A N 1
ATOM 722 C CA . ASP A 1 98 ? 22.834 1.878 -12.410 1.00 86.25 98 ASP A CA 1
ATOM 723 C C . ASP A 1 98 ? 23.290 2.642 -11.160 1.00 86.25 98 ASP A C 1
ATOM 725 O O . ASP A 1 98 ? 22.975 3.815 -10.974 1.00 86.25 98 ASP A O 1
ATOM 729 N N . ALA A 1 99 ? 24.078 1.973 -10.317 1.00 83.12 99 ALA A N 1
ATOM 730 C CA . ALA A 1 99 ? 24.659 2.607 -9.143 1.00 83.12 99 ALA A CA 1
ATOM 731 C C . ALA A 1 99 ? 25.565 3.801 -9.516 1.00 83.12 99 ALA A C 1
ATOM 733 O O . ALA A 1 99 ? 26.442 3.685 -10.379 1.00 83.12 99 ALA A O 1
ATOM 734 N N . GLY A 1 100 ? 25.399 4.919 -8.811 1.00 82.62 100 GLY A N 1
ATOM 735 C CA . GLY A 1 100 ? 26.082 6.191 -9.002 1.00 82.62 100 GLY A CA 1
ATOM 736 C C . GLY A 1 100 ? 25.268 7.257 -9.753 1.00 82.62 100 GLY A C 1
ATOM 737 O O . GLY A 1 100 ? 24.131 7.040 -10.170 1.00 82.62 100 GLY A O 1
ATOM 738 N N . PRO A 1 101 ? 25.861 8.451 -9.958 1.00 80.94 101 PRO A N 1
ATOM 739 C CA . PRO A 1 101 ? 25.236 9.510 -10.739 1.00 80.94 101 PRO A CA 1
ATOM 740 C C . PRO A 1 101 ? 24.969 9.029 -12.166 1.00 80.94 101 PRO A C 1
ATOM 742 O O . PRO A 1 101 ? 25.894 8.669 -12.896 1.00 80.94 101 PRO A O 1
ATOM 745 N N . GLY A 1 102 ? 23.702 9.043 -12.562 1.00 81.94 102 GLY A N 1
ATOM 746 C CA . GLY A 1 102 ? 23.258 8.498 -13.837 1.00 81.94 102 GLY A CA 1
ATOM 747 C C . GLY A 1 102 ? 22.236 9.380 -14.532 1.00 81.94 102 GLY A C 1
ATOM 748 O O . GLY A 1 102 ? 21.698 10.325 -13.953 1.00 81.94 102 GLY A O 1
ATOM 749 N N . ALA A 1 103 ? 21.980 9.043 -15.793 1.00 84.44 103 ALA A N 1
ATOM 750 C CA . ALA A 1 103 ? 20.895 9.611 -16.575 1.00 84.44 103 ALA A CA 1
ATOM 751 C C . ALA A 1 103 ? 19.545 9.298 -15.912 1.00 84.44 103 ALA A C 1
ATOM 753 O O . ALA A 1 103 ? 19.324 8.191 -15.418 1.00 84.44 103 ALA A O 1
ATOM 754 N N . SER A 1 104 ? 18.629 10.261 -15.928 1.00 85.06 104 SER A N 1
ATOM 755 C CA . SER A 1 104 ? 17.275 10.049 -15.403 1.00 85.06 104 SER A CA 1
ATOM 756 C C . SER A 1 104 ? 16.426 9.240 -16.393 1.00 85.06 104 SER A C 1
ATOM 758 O O . SER A 1 104 ? 16.777 9.142 -17.566 1.00 85.06 104 SER A O 1
ATOM 760 N N . TYR A 1 105 ? 15.269 8.713 -15.966 1.00 87.19 105 TYR A N 1
ATOM 761 C CA . TYR A 1 105 ? 14.389 7.837 -16.772 1.00 87.19 105 TYR A CA 1
ATOM 762 C C . TYR A 1 105 ? 14.269 8.221 -18.260 1.00 87.19 105 TYR A C 1
ATOM 764 O O . TYR A 1 105 ? 14.426 7.368 -19.126 1.00 87.19 105 TYR A O 1
ATOM 772 N N . ILE A 1 106 ? 14.000 9.498 -18.560 1.00 89.38 106 ILE A N 1
ATOM 773 C CA . ILE A 1 106 ? 13.814 9.987 -19.938 1.00 89.38 106 ILE A CA 1
ATOM 774 C C . ILE A 1 106 ? 15.129 9.937 -20.727 1.00 89.38 106 ILE A C 1
ATOM 776 O O . ILE A 1 106 ? 15.158 9.493 -21.869 1.00 89.38 106 ILE A O 1
ATOM 780 N N . GLU A 1 107 ? 16.220 10.391 -20.118 1.00 89.31 107 GLU A N 1
ATOM 781 C CA . GLU A 1 107 ? 17.547 10.444 -20.741 1.00 89.31 107 GLU A CA 1
ATOM 782 C C . GLU A 1 107 ? 18.114 9.040 -20.974 1.00 89.31 107 GLU A C 1
ATOM 784 O O . GLU A 1 107 ? 18.816 8.802 -21.953 1.00 89.31 107 GLU A O 1
ATOM 789 N N . ALA A 1 108 ? 17.772 8.101 -20.092 1.00 89.12 108 ALA A N 1
ATOM 790 C CA . ALA A 1 108 ? 18.183 6.708 -20.162 1.00 89.12 108 ALA A CA 1
ATOM 791 C C . ALA A 1 108 ? 17.310 5.846 -21.098 1.00 89.12 108 ALA A C 1
ATOM 793 O O . ALA A 1 108 ? 17.557 4.645 -21.219 1.00 89.12 108 ALA A O 1
ATOM 794 N N . GLY A 1 109 ? 16.277 6.412 -21.738 1.00 92.06 109 GLY A N 1
ATOM 795 C CA . GLY A 1 109 ? 15.335 5.653 -22.571 1.00 92.06 109 GLY A CA 1
ATOM 796 C C . GLY A 1 109 ? 14.537 4.618 -21.773 1.00 92.06 109 GLY A C 1
ATOM 797 O O . GLY A 1 109 ? 14.283 3.505 -22.245 1.00 92.06 109 GLY A O 1
ATOM 798 N N . GLY A 1 110 ? 14.178 4.945 -20.530 1.00 89.12 110 GLY A N 1
ATOM 799 C CA . GLY A 1 110 ? 13.516 4.044 -19.590 1.00 89.12 110 GLY A CA 1
ATOM 800 C C . GLY A 1 110 ? 12.193 3.463 -20.103 1.00 89.12 110 GLY A C 1
ATOM 801 O O . GLY A 1 110 ? 11.823 2.356 -19.713 1.00 89.12 110 GLY A O 1
ATOM 802 N N . GLU A 1 111 ? 11.512 4.123 -21.041 1.00 88.06 111 GLU A N 1
ATOM 803 C CA . GLU A 1 111 ? 10.302 3.631 -21.718 1.00 88.06 111 GLU A CA 1
ATOM 804 C C . GLU A 1 111 ? 10.543 2.413 -22.620 1.00 88.06 111 GLU A C 1
ATOM 806 O O . GLU A 1 111 ? 9.614 1.663 -22.956 1.00 88.06 111 GLU A O 1
ATOM 811 N N . LEU A 1 112 ? 11.797 2.195 -23.012 1.00 92.50 112 LEU A N 1
ATOM 812 C CA . LEU A 1 112 ? 12.220 1.024 -23.766 1.00 92.50 112 LEU A CA 1
ATOM 813 C C . LEU A 1 112 ? 12.471 -0.182 -22.857 1.00 92.50 112 LEU A C 1
ATOM 815 O O . LEU A 1 112 ? 12.557 -1.300 -23.367 1.00 92.50 112 LEU A O 1
ATOM 819 N N . SER A 1 113 ? 12.515 0.011 -21.533 1.00 93.88 113 SER A N 1
ATOM 820 C CA . SER A 1 113 ? 12.713 -1.067 -20.565 1.00 93.88 113 SER A CA 1
ATOM 821 C C . SER A 1 113 ? 11.585 -2.106 -20.652 1.00 93.88 113 SER A C 1
ATOM 823 O O . SER A 1 113 ? 10.419 -1.790 -20.377 1.00 93.88 113 SER A O 1
ATOM 825 N N . PRO A 1 114 ? 11.904 -3.381 -20.958 1.00 95.25 114 PRO A N 1
ATOM 826 C CA . PRO A 1 114 ? 10.916 -4.458 -20.945 1.00 95.25 114 PRO A CA 1
ATOM 827 C C . PRO A 1 114 ? 10.283 -4.654 -19.562 1.00 95.25 114 PRO A C 1
ATOM 829 O O . PRO A 1 114 ? 9.107 -5.005 -19.464 1.00 95.25 114 PRO A O 1
ATOM 832 N N . TYR A 1 115 ? 11.047 -4.390 -18.495 1.00 94.62 115 TYR A N 1
ATOM 833 C CA . TYR A 1 115 ? 10.560 -4.451 -17.120 1.00 94.62 115 TYR A CA 1
ATOM 834 C C . TYR A 1 115 ? 9.489 -3.387 -16.865 1.00 94.62 115 TYR A C 1
ATOM 836 O O . TYR A 1 115 ? 8.402 -3.721 -16.392 1.00 94.62 115 TYR A O 1
ATOM 844 N N . VAL A 1 116 ? 9.765 -2.126 -17.213 1.00 94.25 116 VAL A N 1
ATOM 845 C CA . VAL A 1 116 ? 8.813 -1.022 -17.009 1.00 94.25 116 VAL A CA 1
ATOM 846 C C . VAL A 1 116 ? 7.542 -1.273 -17.807 1.00 94.25 116 VAL A C 1
ATOM 848 O O . VAL A 1 116 ? 6.452 -1.192 -17.249 1.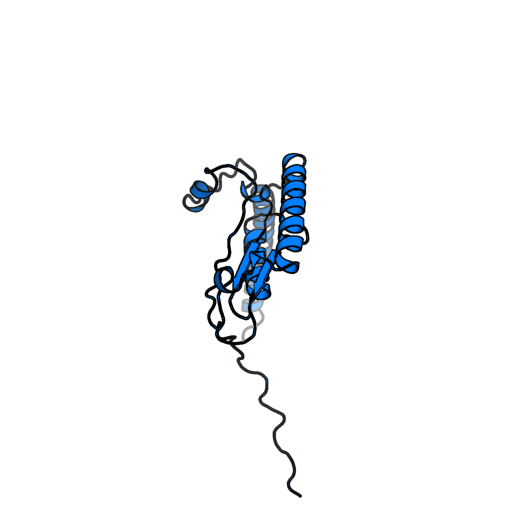00 94.25 116 VAL A O 1
ATOM 851 N N . ARG A 1 117 ? 7.663 -1.658 -19.084 1.00 94.44 117 ARG A N 1
ATOM 852 C CA . ARG A 1 117 ? 6.506 -1.924 -19.951 1.00 94.44 117 ARG A CA 1
ATOM 853 C C . ARG A 1 117 ? 5.611 -3.028 -19.395 1.00 94.44 117 ARG A C 1
ATOM 855 O O . ARG A 1 117 ? 4.419 -2.807 -19.202 1.00 94.44 117 ARG A O 1
ATOM 862 N N . ARG A 1 118 ? 6.195 -4.184 -19.059 1.00 96.00 118 ARG A N 1
ATOM 863 C CA . ARG A 1 118 ? 5.456 -5.315 -18.483 1.00 96.00 118 ARG A CA 1
ATOM 864 C C . ARG A 1 118 ? 4.751 -4.926 -17.184 1.00 96.00 118 ARG A C 1
ATOM 866 O O . ARG A 1 118 ? 3.583 -5.253 -17.001 1.00 96.00 118 ARG A O 1
ATOM 873 N N . ASN A 1 119 ? 5.449 -4.270 -16.259 1.00 94.81 119 ASN A N 1
ATOM 874 C CA . ASN A 1 119 ? 4.867 -3.955 -14.953 1.00 94.81 119 ASN A CA 1
ATOM 875 C C . ASN A 1 119 ? 3.858 -2.802 -15.024 1.00 94.81 119 ASN A C 1
ATOM 877 O O . ASN A 1 119 ? 2.888 -2.821 -14.273 1.00 94.81 119 ASN A O 1
ATOM 881 N N . ALA A 1 120 ? 4.009 -1.859 -15.958 1.00 93.56 120 ALA A N 1
ATOM 882 C CA . ALA A 1 120 ? 2.995 -0.845 -16.233 1.00 93.56 120 ALA A CA 1
ATOM 883 C C . ALA A 1 120 ? 1.693 -1.474 -16.760 1.00 93.56 120 ALA A C 1
ATOM 885 O O . ALA A 1 120 ? 0.609 -1.114 -16.299 1.00 93.56 120 ALA A O 1
ATOM 886 N N . GLU A 1 121 ? 1.787 -2.455 -17.665 1.00 94.81 121 GLU A N 1
ATOM 887 C CA . GLU A 1 121 ? 0.628 -3.217 -18.151 1.00 94.81 121 GLU A CA 1
ATOM 888 C C . GLU A 1 121 ? -0.058 -3.993 -17.017 1.00 94.81 121 GLU A C 1
ATOM 890 O O . GLU A 1 121 ? -1.272 -3.876 -16.838 1.00 94.81 121 GLU A O 1
ATOM 895 N N . LEU A 1 122 ? 0.711 -4.732 -16.207 1.00 94.56 122 LEU A N 1
ATOM 896 C CA . LEU A 1 122 ? 0.183 -5.455 -15.043 1.00 94.56 122 LEU A CA 1
ATOM 897 C C . LEU A 1 122 ? -0.495 -4.509 -14.048 1.00 94.56 122 LEU A C 1
ATOM 899 O O . LEU A 1 122 ? -1.625 -4.764 -13.631 1.00 94.56 122 LEU A O 1
ATOM 903 N N . THR A 1 123 ? 0.158 -3.390 -13.733 1.00 93.00 123 THR A N 1
ATOM 904 C CA . THR A 1 123 ? -0.368 -2.363 -12.828 1.00 93.00 123 THR A CA 1
ATOM 905 C C . THR A 1 123 ? -1.708 -1.841 -13.334 1.00 93.00 123 THR A C 1
ATOM 907 O O . THR A 1 123 ? -2.691 -1.834 -12.593 1.00 93.00 123 THR A O 1
ATOM 910 N N . ALA A 1 124 ? -1.789 -1.454 -14.610 1.00 90.56 124 ALA A N 1
ATOM 911 C CA . ALA A 1 124 ? -3.014 -0.926 -15.200 1.00 90.56 124 ALA A CA 1
ATOM 912 C C . ALA A 1 124 ? -4.161 -1.950 -15.174 1.00 90.56 124 ALA A C 1
ATOM 914 O O . ALA A 1 124 ? -5.287 -1.608 -14.801 1.00 90.56 124 ALA A O 1
ATOM 915 N N . LEU A 1 125 ? -3.886 -3.208 -15.529 1.00 94.62 125 LEU A N 1
ATOM 916 C CA . LEU A 1 125 ? -4.886 -4.278 -15.540 1.00 94.62 125 LEU A CA 1
ATOM 917 C C . LEU A 1 125 ? -5.392 -4.606 -14.129 1.00 94.62 125 LEU A C 1
ATOM 919 O O . LEU A 1 125 ? -6.605 -4.717 -13.923 1.00 94.62 125 LEU A O 1
ATOM 923 N N . ASN A 1 126 ? -4.493 -4.695 -13.149 1.00 93.62 126 ASN A N 1
ATOM 924 C CA . ASN A 1 126 ? -4.843 -5.014 -11.765 1.00 93.62 126 ASN A CA 1
ATOM 925 C C 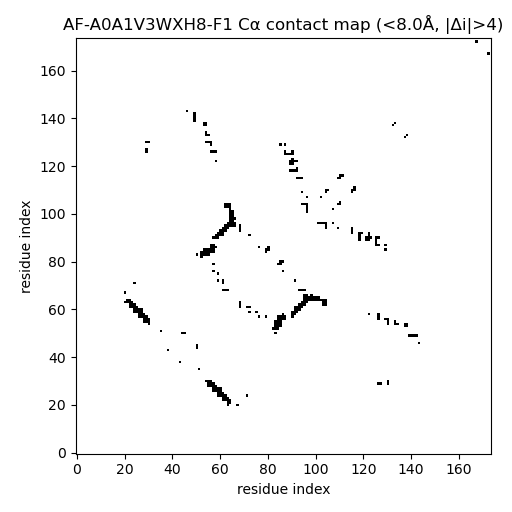. ASN A 1 126 ? -5.608 -3.869 -11.091 1.00 93.62 126 ASN A C 1
ATOM 927 O O . ASN A 1 126 ? -6.605 -4.119 -10.409 1.00 93.62 126 ASN A O 1
ATOM 931 N N . LEU A 1 127 ? -5.221 -2.613 -11.340 1.00 88.31 127 LEU A N 1
ATOM 932 C CA . LEU A 1 127 ? -5.970 -1.443 -10.872 1.00 88.31 127 LEU A CA 1
ATOM 933 C C . LEU A 1 127 ? -7.364 -1.377 -11.491 1.00 88.31 127 LEU A C 1
ATOM 935 O O . LEU A 1 127 ? -8.343 -1.158 -10.776 1.00 88.31 127 LEU A O 1
ATOM 939 N N . LEU A 1 128 ? -7.481 -1.605 -12.802 1.00 87.94 128 LEU A N 1
ATOM 940 C CA . LEU A 1 128 ? -8.772 -1.608 -13.487 1.00 87.94 128 LEU A CA 1
ATOM 941 C C . LEU A 1 128 ? -9.698 -2.693 -12.930 1.00 87.94 128 LEU A C 1
ATOM 943 O O . LEU A 1 128 ? -10.888 -2.443 -12.713 1.00 87.94 128 LEU A O 1
ATOM 947 N N . PHE A 1 129 ? -9.168 -3.893 -12.699 1.00 90.25 129 PHE A N 1
ATOM 948 C CA . PHE A 1 129 ? -9.923 -4.984 -12.098 1.00 90.25 129 PHE A CA 1
ATOM 949 C C . PHE A 1 129 ? -10.378 -4.634 -10.678 1.00 90.25 129 PHE A C 1
ATOM 951 O O . PHE A 1 129 ? -11.568 -4.732 -10.379 1.00 90.25 129 PHE A O 1
ATOM 958 N N . ALA A 1 130 ? -9.468 -4.163 -9.823 1.00 87.25 130 ALA A N 1
ATOM 959 C CA . ALA A 1 130 ? -9.790 -3.801 -8.446 1.00 87.25 130 ALA A CA 1
ATOM 960 C C . ALA A 1 130 ? -10.814 -2.664 -8.366 1.00 87.25 130 ALA A C 1
ATOM 962 O O . ALA A 1 130 ? -11.767 -2.756 -7.596 1.00 87.25 130 ALA A O 1
ATOM 963 N N . ALA A 1 131 ? -10.689 -1.636 -9.208 1.00 84.50 131 ALA A N 1
ATOM 964 C CA . ALA A 1 131 ? -11.657 -0.545 -9.276 1.00 84.50 131 ALA A CA 1
ATOM 965 C C . ALA A 1 131 ? -13.061 -1.054 -9.645 1.00 84.50 131 ALA A C 1
ATOM 967 O O . ALA A 1 131 ? -14.051 -0.667 -9.020 1.00 84.50 131 ALA A O 1
ATOM 968 N N . LYS A 1 132 ? -13.168 -1.967 -10.622 1.00 86.00 132 LYS A N 1
ATOM 969 C CA . LYS A 1 132 ? -14.444 -2.617 -10.970 1.00 86.00 132 LYS A CA 1
ATOM 970 C C . LYS A 1 132 ? -14.986 -3.452 -9.810 1.00 86.00 132 LYS A C 1
ATOM 972 O O . LYS A 1 132 ? -16.177 -3.363 -9.513 1.00 86.00 132 LYS A O 1
ATOM 977 N N . LEU A 1 133 ? -14.124 -4.227 -9.150 1.00 87.06 133 LEU A N 1
ATOM 978 C CA . LEU A 1 133 ? -14.498 -5.094 -8.037 1.00 87.06 133 LEU A CA 1
ATOM 979 C C . LEU A 1 133 ? -15.029 -4.291 -6.847 1.00 87.06 133 LEU A C 1
ATOM 981 O O . LEU A 1 133 ? -16.106 -4.608 -6.355 1.00 87.06 133 LEU A O 1
ATOM 985 N N . LEU A 1 134 ? -14.324 -3.236 -6.432 1.00 84.31 134 LEU A N 1
ATOM 986 C CA . LEU A 1 134 ? -14.708 -2.364 -5.315 1.00 84.31 134 LEU A CA 1
ATOM 987 C C . LEU A 1 134 ? -15.947 -1.531 -5.629 1.00 84.31 134 LEU A C 1
ATOM 989 O O . LEU A 1 134 ? -16.762 -1.272 -4.748 1.00 84.31 134 LEU A O 1
ATOM 993 N N . ARG A 1 135 ? -16.125 -1.128 -6.891 1.00 82.00 135 ARG A N 1
ATOM 994 C CA . ARG A 1 135 ? -17.355 -0.458 -7.321 1.00 82.00 135 ARG A CA 1
ATOM 995 C C . ARG A 1 135 ? -18.567 -1.380 -7.191 1.00 82.00 135 ARG A C 1
ATOM 997 O O . ARG A 1 135 ? -19.628 -0.913 -6.788 1.00 82.00 135 ARG A O 1
ATOM 1004 N N . ALA A 1 136 ? -18.419 -2.652 -7.555 1.00 87.06 136 ALA A N 1
ATOM 1005 C CA . ALA A 1 136 ? -19.485 -3.646 -7.444 1.00 87.06 136 ALA A CA 1
ATOM 1006 C C . ALA A 1 136 ? -19.686 -4.140 -6.000 1.00 87.06 136 ALA A C 1
ATOM 1008 O O . ALA A 1 136 ? -20.811 -4.423 -5.604 1.00 87.06 136 ALA A O 1
ATOM 1009 N N . ASN A 1 137 ? -18.607 -4.212 -5.218 1.00 87.69 137 ASN A N 1
ATOM 1010 C CA . ASN A 1 137 ? -18.573 -4.760 -3.863 1.00 87.69 137 ASN A CA 1
ATOM 1011 C C . ASN A 1 137 ? -17.856 -3.779 -2.921 1.00 87.69 137 ASN A C 1
ATOM 1013 O O . ASN A 1 137 ? -16.715 -4.028 -2.520 1.00 87.69 137 ASN A O 1
ATOM 1017 N N . PRO A 1 138 ? -18.480 -2.637 -2.590 1.00 83.88 138 PRO A N 1
ATOM 1018 C CA . PRO A 1 138 ? -17.862 -1.666 -1.702 1.00 83.88 138 PRO A CA 1
ATOM 1019 C C . PRO A 1 138 ? -17.748 -2.234 -0.287 1.00 83.88 138 PRO A C 1
ATOM 1021 O O . PRO A 1 138 ? -18.628 -2.965 0.174 1.00 83.88 138 PRO A O 1
ATOM 1024 N N . TYR A 1 139 ? -16.706 -1.840 0.446 1.00 82.94 139 TYR A N 1
ATOM 1025 C CA . TYR A 1 139 ? -16.642 -2.141 1.872 1.00 82.94 139 TYR A CA 1
ATOM 1026 C C . TYR A 1 139 ? -17.837 -1.525 2.603 1.00 82.94 139 TYR A C 1
ATOM 1028 O O . TYR A 1 139 ? -18.167 -0.350 2.432 1.00 82.94 139 TYR A O 1
ATOM 1036 N N . THR A 1 140 ? -18.463 -2.327 3.456 1.00 86.06 140 THR A N 1
ATOM 1037 C CA . THR A 1 140 ? -19.651 -1.946 4.230 1.00 86.06 140 THR A CA 1
ATOM 1038 C C . THR A 1 140 ? -19.324 -1.562 5.672 1.00 86.06 140 THR A C 1
ATOM 1040 O O . THR A 1 140 ? -20.224 -1.239 6.445 1.00 86.06 140 THR A O 1
ATOM 1043 N N . ILE A 1 141 ? -18.042 -1.590 6.055 1.00 84.44 141 ILE A N 1
ATOM 1044 C CA . ILE A 1 141 ? -17.611 -1.301 7.421 1.00 84.44 141 ILE A CA 1
ATOM 1045 C C . ILE A 1 141 ? -17.928 0.147 7.813 1.00 84.44 141 ILE A C 1
ATOM 1047 O O . ILE A 1 141 ? -17.546 1.102 7.137 1.00 84.44 141 ILE A O 1
ATOM 1051 N N . ASN A 1 142 ? -18.592 0.307 8.958 1.00 84.56 142 ASN A N 1
ATOM 1052 C CA . ASN A 1 142 ? -18.799 1.603 9.587 1.00 84.56 142 ASN A CA 1
ATOM 1053 C C . ASN A 1 142 ? -17.753 1.814 10.691 1.00 84.56 142 ASN A C 1
ATOM 1055 O O . ASN A 1 142 ? -17.821 1.211 11.769 1.00 84.56 142 ASN A O 1
ATOM 1059 N N . ILE A 1 143 ? -16.776 2.677 10.407 1.00 82.81 143 ILE A N 1
ATOM 1060 C CA . ILE A 1 143 ? -15.682 2.996 11.332 1.00 82.81 143 ILE A CA 1
ATOM 1061 C C . ILE A 1 143 ? -16.202 3.763 12.555 1.00 82.81 143 ILE A C 1
ATOM 1063 O O . ILE A 1 143 ? -15.764 3.492 13.671 1.00 82.81 143 ILE A O 1
ATOM 1067 N N . ALA A 1 144 ? -17.169 4.670 12.387 1.00 83.31 144 ALA A N 1
ATOM 1068 C CA . ALA A 1 144 ? -17.736 5.432 13.500 1.00 83.31 144 ALA A CA 1
ATOM 1069 C C . ALA A 1 144 ? -18.434 4.510 14.513 1.00 83.31 144 ALA A C 1
ATOM 1071 O O . ALA A 1 144 ? -18.237 4.647 15.722 1.00 83.31 144 ALA A O 1
ATOM 1072 N N . GLU A 1 145 ? -19.173 3.513 14.026 1.00 86.88 145 GLU A N 1
ATOM 1073 C CA . GLU A 1 145 ? -19.815 2.510 14.877 1.00 86.88 145 GLU A CA 1
ATOM 1074 C C . GLU A 1 145 ? -18.784 1.657 15.638 1.00 86.88 145 GLU A C 1
ATOM 1076 O O . GLU A 1 145 ? -18.913 1.438 16.847 1.00 86.88 145 GLU A O 1
ATOM 1081 N N . HIS A 1 146 ? -17.724 1.205 14.962 1.00 85.00 146 HIS A N 1
ATOM 1082 C CA . HIS A 1 146 ? -16.644 0.448 15.605 1.00 85.00 146 HIS A CA 1
ATOM 1083 C C . HIS A 1 146 ? -15.907 1.282 16.658 1.00 85.00 146 HIS A C 1
ATOM 1085 O O . HIS A 1 146 ? -15.629 0.788 17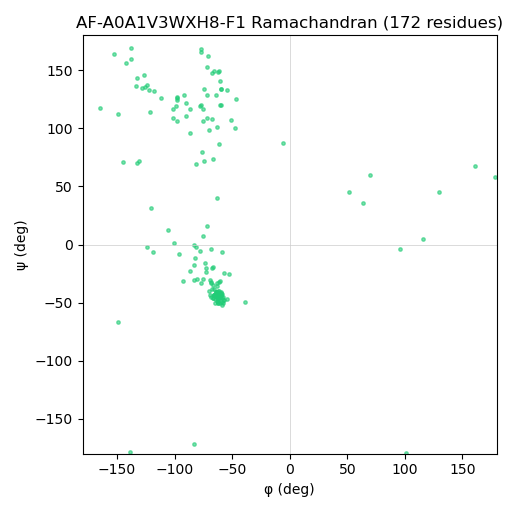.756 1.00 85.00 146 HIS A O 1
ATOM 1091 N N . ASN A 1 147 ? -15.656 2.558 16.364 1.00 88.69 147 ASN A N 1
ATOM 1092 C CA . ASN A 1 147 ? -15.038 3.493 17.295 1.00 88.69 147 ASN A CA 1
ATOM 1093 C C . ASN A 1 147 ? -15.920 3.723 18.526 1.00 88.69 147 ASN A C 1
ATOM 1095 O O . ASN A 1 147 ? -15.406 3.710 19.642 1.00 88.69 147 ASN A O 1
ATOM 1099 N N . ALA A 1 148 ? -17.241 3.839 18.367 1.00 91.38 148 ALA A N 1
ATOM 1100 C CA . ALA A 1 148 ? -18.165 3.962 19.495 1.00 91.38 148 ALA A CA 1
ATOM 1101 C C . ALA A 1 148 ? -18.110 2.733 20.423 1.00 91.38 148 ALA A C 1
ATOM 1103 O O . ALA A 1 148 ? -17.986 2.876 21.644 1.00 91.38 148 ALA A O 1
ATOM 1104 N N . LYS A 1 149 ? -18.106 1.518 19.855 1.00 92.38 149 LYS A N 1
ATOM 1105 C CA . LYS A 1 149 ? -17.940 0.262 20.615 1.00 92.38 149 LYS A CA 1
ATOM 1106 C C . LYS A 1 149 ? -16.586 0.199 21.326 1.00 92.38 149 LYS A C 1
ATOM 1108 O O . LYS A 1 149 ? -16.489 -0.281 22.456 1.00 92.38 149 LYS A O 1
ATOM 1113 N N . MET A 1 150 ? -15.523 0.664 20.674 1.00 93.44 150 MET A N 1
ATOM 1114 C CA . MET A 1 150 ? -14.184 0.737 21.259 1.00 93.44 150 MET A CA 1
ATOM 1115 C C . MET A 1 150 ? -14.141 1.720 22.439 1.00 93.44 150 MET A C 1
ATOM 1117 O O . MET A 1 150 ? -13.705 1.339 23.523 1.00 93.44 150 MET A O 1
ATOM 1121 N N . MET A 1 151 ? -14.697 2.922 22.284 1.00 93.75 151 MET A N 1
ATOM 1122 C CA . MET A 1 151 ? -14.761 3.928 23.349 1.00 93.75 151 MET A CA 1
ATOM 1123 C C . MET A 1 151 ? -15.561 3.449 24.565 1.00 93.75 151 MET A C 1
ATOM 1125 O O . MET A 1 151 ? -15.144 3.674 25.700 1.00 93.75 151 MET A O 1
ATOM 1129 N N . ALA A 1 152 ? -16.674 2.740 24.356 1.00 93.56 152 ALA A N 1
ATOM 1130 C CA . ALA A 1 152 ? -17.441 2.144 25.450 1.00 93.56 152 ALA A CA 1
ATOM 1131 C C . ALA A 1 152 ? -16.601 1.142 26.267 1.00 93.56 152 ALA A C 1
ATOM 1133 O O . ALA A 1 152 ? -16.597 1.200 27.496 1.00 93.56 152 ALA A O 1
ATOM 1134 N N . ARG A 1 153 ? -15.825 0.278 25.597 1.00 94.12 153 ARG A N 1
ATOM 1135 C CA . ARG A 1 153 ? -14.899 -0.661 26.258 1.00 94.12 153 ARG A CA 1
ATOM 1136 C C . ARG A 1 153 ? -13.758 0.059 26.981 1.00 94.12 153 ARG A C 1
ATOM 1138 O O . ARG A 1 153 ? -13.390 -0.338 28.086 1.00 94.12 153 ARG A O 1
ATOM 1145 N N . ASN A 1 154 ? -13.234 1.137 26.400 1.00 94.31 154 ASN A N 1
ATOM 1146 C CA . ASN A 1 154 ? -12.157 1.915 27.012 1.00 94.31 154 ASN A CA 1
ATOM 1147 C C . ASN A 1 154 ? -12.571 2.565 28.331 1.00 94.31 154 ASN A C 1
ATOM 1149 O O . ASN A 1 154 ? -11.758 2.583 29.247 1.00 94.31 154 ASN A O 1
ATOM 1153 N N . LYS A 1 155 ? -13.823 3.016 28.476 1.00 94.00 155 LYS A N 1
ATOM 1154 C CA . LYS A 1 155 ? -14.324 3.556 29.754 1.00 94.00 155 LYS A CA 1
ATOM 1155 C C . LYS A 1 155 ? -14.221 2.535 30.891 1.00 94.00 155 LYS A C 1
ATOM 1157 O O . LYS A 1 155 ? -13.792 2.875 31.989 1.00 94.00 155 LYS A O 1
ATOM 1162 N N . VAL A 1 156 ? -14.567 1.275 30.618 1.00 93.56 156 VAL A N 1
ATOM 1163 C CA . VAL A 1 156 ? -14.454 0.180 31.597 1.00 93.56 156 VAL A CA 1
ATOM 1164 C C . VAL A 1 156 ? -12.987 -0.095 31.926 1.00 93.56 156 VAL A C 1
ATOM 1166 O O . VAL A 1 156 ? -12.620 -0.182 33.098 1.00 93.56 156 VAL A O 1
ATOM 1169 N N . LYS A 1 157 ? -12.132 -0.172 30.898 1.00 94.12 157 LYS A N 1
ATOM 1170 C CA . LYS A 1 157 ? -10.685 -0.365 31.069 1.00 94.12 157 LYS A CA 1
ATOM 1171 C C . LYS A 1 157 ? -10.055 0.761 31.892 1.00 94.12 157 LYS A C 1
ATOM 1173 O O . LYS A 1 157 ? -9.233 0.493 32.760 1.00 94.12 157 LYS A O 1
ATOM 1178 N N . GLU A 1 158 ? -10.447 2.006 31.646 1.00 95.44 158 GLU A N 1
ATOM 1179 C CA . GLU A 1 158 ? -9.957 3.178 32.370 1.00 95.44 158 GLU A CA 1
ATOM 1180 C C . GLU A 1 158 ? -10.389 3.155 33.841 1.00 95.44 158 GLU A C 1
ATOM 1182 O O . GLU A 1 158 ? -9.566 3.407 34.721 1.00 95.44 158 GLU A O 1
ATOM 1187 N N . ALA A 1 159 ? -11.645 2.801 34.130 1.00 95.00 159 ALA A N 1
ATOM 1188 C CA . ALA A 1 159 ? -12.133 2.662 35.501 1.00 95.00 159 ALA A CA 1
ATOM 1189 C C . ALA A 1 159 ? -11.363 1.576 36.275 1.00 95.00 159 ALA A C 1
ATOM 1191 O O . ALA A 1 159 ? -10.915 1.821 37.397 1.00 95.00 159 ALA A O 1
ATOM 1192 N N . ALA A 1 160 ? -11.140 0.413 35.655 1.00 95.00 160 ALA A N 1
ATOM 1193 C CA . ALA A 1 160 ? -10.344 -0.664 36.240 1.00 95.00 160 ALA A CA 1
ATOM 1194 C C . ALA A 1 160 ? -8.882 -0.243 36.465 1.00 95.00 160 ALA A C 1
ATOM 1196 O O . ALA A 1 160 ? -8.328 -0.493 37.533 1.00 95.00 160 ALA A O 1
ATOM 1197 N N . MET A 1 161 ? -8.275 0.456 35.499 1.00 95.75 161 MET A N 1
ATOM 1198 C CA . MET A 1 161 ? -6.912 0.980 35.623 1.00 95.75 161 MET A CA 1
ATOM 1199 C C . MET A 1 161 ? -6.798 1.969 36.788 1.00 95.75 161 MET A C 1
ATOM 1201 O O . MET A 1 161 ? -5.869 1.874 37.584 1.00 95.75 161 MET A O 1
ATOM 1205 N N . LYS A 1 162 ? -7.754 2.895 36.932 1.00 96.19 162 LYS A N 1
ATOM 1206 C CA . LYS A 1 162 ? -7.780 3.853 38.048 1.00 96.19 162 LYS A CA 1
ATOM 1207 C C . LYS A 1 162 ? -7.902 3.148 39.395 1.00 96.19 162 LYS A C 1
ATOM 1209 O O . LYS A 1 162 ? -7.197 3.524 40.327 1.00 96.19 162 LYS A O 1
ATOM 1214 N N . LEU A 1 163 ? -8.751 2.123 39.491 1.00 95.88 163 LEU A N 1
ATOM 1215 C CA . LEU A 1 163 ? -8.890 1.323 40.708 1.00 95.88 163 LEU A CA 1
ATOM 1216 C C . LEU A 1 163 ? -7.590 0.582 41.045 1.00 95.88 163 LEU A C 1
ATOM 1218 O O . LEU A 1 163 ? -7.146 0.635 42.188 1.00 95.88 163 LEU A O 1
ATOM 1222 N N . ALA A 1 164 ? -6.954 -0.046 40.054 1.00 94.12 164 ALA A N 1
ATOM 1223 C CA . ALA A 1 164 ? -5.680 -0.735 40.234 1.00 94.12 164 ALA A CA 1
ATOM 1224 C C . ALA A 1 164 ? -4.569 0.231 40.670 1.00 94.12 164 ALA A C 1
ATOM 1226 O O . ALA A 1 164 ? -3.875 -0.038 41.644 1.00 94.12 164 ALA A O 1
ATOM 1227 N N . ILE A 1 165 ? -4.438 1.389 40.013 1.00 94.50 165 ILE A N 1
ATOM 1228 C CA . ILE A 1 165 ? -3.461 2.424 40.387 1.00 94.50 165 ILE A CA 1
ATOM 1229 C C . ILE A 1 165 ? -3.712 2.923 41.812 1.00 94.50 165 ILE A C 1
ATOM 1231 O O . ILE A 1 165 ? -2.761 3.084 42.574 1.00 94.50 165 ILE A O 1
ATOM 1235 N N . LYS A 1 166 ? -4.975 3.151 42.190 1.00 94.94 166 LYS A N 1
ATOM 1236 C CA . LYS A 1 166 ? -5.339 3.544 43.555 1.00 94.94 166 LYS A CA 1
ATOM 1237 C C . LYS A 1 166 ? -4.921 2.473 44.567 1.00 94.94 166 LYS A C 1
ATOM 1239 O O . LYS A 1 166 ? -4.226 2.795 45.521 1.00 94.94 166 LYS A O 1
ATOM 1244 N N . HIS A 1 167 ? -5.273 1.213 44.315 1.00 93.88 167 HIS A N 1
ATOM 1245 C CA . HIS A 1 167 ? -4.915 0.094 45.184 1.00 93.88 167 HIS A CA 1
ATOM 1246 C C . HIS A 1 167 ? -3.396 -0.064 45.337 1.00 93.88 167 HIS A C 1
ATOM 1248 O O . HIS A 1 167 ? -2.918 -0.243 46.454 1.00 93.88 167 HIS A O 1
ATOM 1254 N N . MET A 1 168 ? -2.635 0.052 44.242 1.00 93.31 168 MET A N 1
ATOM 1255 C CA . MET A 1 168 ? -1.170 -0.009 44.283 1.00 93.31 168 MET A CA 1
ATOM 1256 C C . MET A 1 168 ? -0.584 1.114 45.144 1.00 93.31 168 MET A C 1
ATOM 1258 O O . MET A 1 168 ? 0.245 0.840 46.000 1.00 93.31 168 MET A O 1
ATOM 1262 N N . ARG A 1 169 ? -1.063 2.355 44.988 1.00 90.31 169 ARG A N 1
ATOM 1263 C CA . ARG A 1 169 ? -0.610 3.496 45.806 1.00 90.31 169 ARG A CA 1
ATOM 1264 C C . ARG A 1 169 ? -0.919 3.339 47.294 1.00 90.31 169 ARG A C 1
ATOM 1266 O O . ARG A 1 169 ? -0.173 3.846 48.118 1.00 90.31 169 ARG A O 1
ATOM 1273 N N . GLU A 1 170 ? -2.029 2.689 47.628 1.00 93.06 170 GLU A N 1
ATOM 1274 C CA . GLU A 1 170 ? -2.454 2.490 49.017 1.00 93.06 170 GLU A CA 1
ATOM 1275 C C . GLU A 1 170 ? -1.730 1.320 49.704 1.00 93.06 170 GLU A C 1
ATOM 1277 O O . GLU A 1 170 ? -1.552 1.360 50.916 1.00 93.06 170 GLU A O 1
ATOM 1282 N N . ASN A 1 171 ? -1.321 0.286 48.955 1.00 92.25 171 ASN A N 1
ATOM 1283 C CA . ASN A 1 171 ? -0.850 -0.988 49.525 1.00 92.25 171 ASN A CA 1
ATOM 1284 C C . ASN A 1 171 ? 0.599 -1.353 49.173 1.00 92.25 171 ASN A C 1
ATOM 1286 O O . ASN A 1 171 ? 1.120 -2.336 49.692 1.00 92.25 171 ASN A O 1
ATOM 1290 N N . MET A 1 172 ? 1.250 -0.584 48.302 1.00 86.38 172 MET A N 1
ATOM 1291 C CA . MET A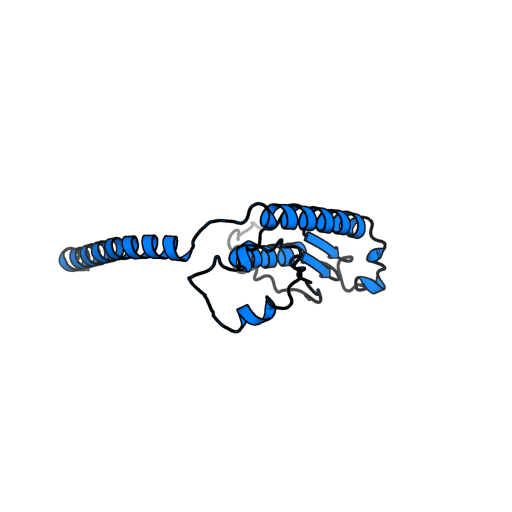 1 172 ? 2.676 -0.703 47.998 1.00 86.38 172 MET A CA 1
ATOM 1292 C C . MET A 1 172 ? 3.311 0.693 48.026 1.00 86.38 172 MET A C 1
ATOM 1294 O O . MET A 1 172 ? 3.622 1.237 46.964 1.00 86.38 172 MET A O 1
ATOM 1298 N N . PRO A 1 173 ? 3.433 1.320 49.213 1.00 76.25 173 PRO A N 1
ATOM 1299 C CA . PRO A 1 173 ? 4.310 2.474 49.351 1.00 76.25 173 PRO A CA 1
ATOM 1300 C C . PRO A 1 173 ? 5.757 2.044 49.055 1.00 76.25 173 PRO A C 1
ATOM 1302 O O . PRO A 1 173 ? 6.097 0.882 49.288 1.00 76.25 173 PRO A O 1
ATOM 1305 N N . ASP A 1 174 ? 6.545 2.969 48.500 1.00 74.62 174 ASP A N 1
ATOM 1306 C CA . ASP A 1 174 ? 7.936 2.750 48.065 1.00 74.62 174 ASP A CA 1
ATOM 1307 C C . ASP A 1 174 ? 8.815 2.022 49.103 1.00 74.62 174 ASP A C 1
ATOM 1309 O O . ASP A 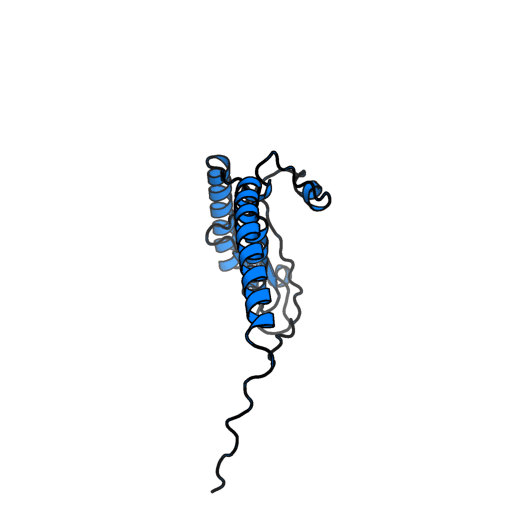1 174 ? 8.714 2.346 50.313 1.00 74.62 174 ASP A O 1
#

Secondary structure (DSSP, 8-state):
-----------S------------PEEEE-S--TTGGGTTTS----TTS--GGGGPBEEEEEEESSS-HHHHHHHHHHHHHHHT-B--TT-EEEEE--SSS---TTTTTGGG-HHHHHHHHHHHHHHHHHHHHHHHS-----HHHHHHHHHHHHHHHHHHHHHHHHHHHHH---

Organism: Mycobacterium kansasii (NCBI:txid1768)

Nearest PDB structures (foldseek):
  5mji-assembly1_A  TM=9.054E-01  e=4.059E-07  Streptomyces davaonensis JCM 4913
  2wkb-assembly2_A  TM=3.030E-01  e=2.025E+00  Plasmodium berghei ANKA